Protein AF-A0A849QGR0-F1 (afdb_monomer_lite)

Structure (mmCIF, N/CA/C/O backbone):
data_AF-A0A849QGR0-F1
#
_entry.id   AF-A0A849QGR0-F1
#
loop_
_atom_site.group_PDB
_atom_site.id
_atom_site.type_symbol
_atom_site.label_atom_id
_atom_site.label_alt_id
_atom_site.label_comp_id
_atom_site.label_asym_id
_atom_site.label_entity_id
_atom_site.label_seq_id
_atom_site.pdbx_PDB_ins_code
_atom_site.Cartn_x
_atom_site.Cartn_y
_atom_site.Cartn_z
_atom_site.occupancy
_atom_site.B_iso_or_equiv
_atom_site.auth_seq_id
_atom_site.auth_comp_id
_atom_site.auth_asym_id
_atom_site.auth_atom_id
_atom_site.pdbx_PDB_model_num
ATOM 1 N N . MET A 1 1 ? -0.557 8.330 0.144 1.00 88.56 1 MET A N 1
ATOM 2 C CA . MET A 1 1 ? -1.181 7.237 -0.643 1.00 88.56 1 MET A CA 1
ATOM 3 C C . MET A 1 1 ? -1.331 7.584 -2.118 1.00 88.56 1 MET A C 1
ATOM 5 O O . MET A 1 1 ? -0.342 7.471 -2.817 1.00 88.56 1 MET A O 1
ATOM 9 N N . ILE A 1 2 ? -2.474 8.051 -2.643 1.00 94.00 2 ILE A N 1
ATOM 10 C CA . ILE A 1 2 ? -2.598 8.234 -4.113 1.00 94.00 2 ILE A CA 1
ATOM 11 C C . ILE A 1 2 ? -1.595 9.265 -4.663 1.00 94.00 2 ILE A C 1
ATOM 13 O O . ILE A 1 2 ? -0.843 8.964 -5.583 1.00 94.00 2 ILE A O 1
ATOM 17 N N . LYS A 1 3 ? -1.541 10.467 -4.081 1.00 94.31 3 LYS A N 1
ATOM 18 C CA . LYS A 1 3 ? -0.677 11.553 -4.572 1.00 94.31 3 LYS A CA 1
ATOM 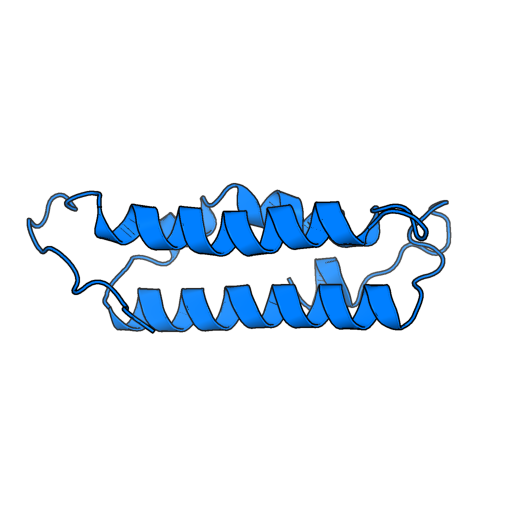19 C C . LYS A 1 3 ? 0.819 11.204 -4.527 1.00 94.31 3 LYS A C 1
ATOM 21 O O . LYS A 1 3 ? 1.522 11.368 -5.518 1.00 94.31 3 LYS A O 1
ATOM 26 N N . GLU A 1 4 ? 1.295 10.724 -3.386 1.00 92.44 4 GLU A N 1
ATOM 27 C CA . GLU A 1 4 ? 2.733 10.563 -3.108 1.00 92.44 4 GLU A CA 1
ATOM 28 C C . GLU A 1 4 ? 3.276 9.183 -3.508 1.00 92.44 4 GLU A C 1
ATOM 30 O O . GLU A 1 4 ? 4.398 9.072 -4.008 1.00 92.44 4 GLU A O 1
ATOM 35 N N . ASP A 1 5 ? 2.464 8.136 -3.343 1.00 93.31 5 ASP A N 1
ATOM 36 C CA . ASP A 1 5 ? 2.917 6.747 -3.477 1.00 93.31 5 ASP A CA 1
ATOM 37 C C . ASP A 1 5 ? 2.548 6.134 -4.833 1.00 93.31 5 ASP A C 1
ATOM 39 O O . ASP A 1 5 ? 3.142 5.136 -5.237 1.00 93.31 5 ASP A O 1
ATOM 43 N N . PHE A 1 6 ? 1.571 6.719 -5.537 1.00 93.88 6 PHE A N 1
ATOM 44 C CA . PHE A 1 6 ? 1.107 6.231 -6.837 1.00 93.88 6 PHE A CA 1
ATOM 45 C C . PHE A 1 6 ? 1.331 7.234 -7.977 1.00 93.88 6 PHE A C 1
ATOM 47 O O . PHE A 1 6 ? 1.898 6.863 -9.000 1.00 93.88 6 PHE A O 1
ATOM 54 N N . LEU A 1 7 ? 0.903 8.493 -7.820 1.00 94.19 7 LEU A N 1
ATOM 55 C CA . LEU A 1 7 ? 0.998 9.498 -8.890 1.00 94.19 7 LEU A CA 1
ATOM 56 C C . LEU A 1 7 ? 2.413 10.064 -9.058 1.00 94.19 7 LEU A C 1
ATOM 58 O O . LEU A 1 7 ? 2.810 10.401 -10.168 1.00 94.19 7 LEU A O 1
ATOM 62 N N . THR A 1 8 ? 3.171 10.186 -7.967 1.00 93.38 8 THR A N 1
ATOM 63 C CA . THR A 1 8 ? 4.540 10.713 -8.020 1.00 93.38 8 THR A CA 1
ATOM 64 C C . THR A 1 8 ? 5.538 9.618 -8.398 1.00 93.38 8 THR A C 1
ATOM 66 O O . THR A 1 8 ? 5.819 8.735 -7.582 1.00 93.38 8 THR A O 1
ATOM 69 N N . GLN A 1 9 ? 6.128 9.736 -9.589 1.00 91.88 9 GLN A N 1
ATOM 70 C CA . GLN A 1 9 ? 7.200 8.868 -10.090 1.00 91.88 9 GLN A CA 1
ATOM 71 C C . GLN A 1 9 ? 8.504 9.652 -10.248 1.00 91.88 9 GLN A C 1
ATOM 73 O O . GLN A 1 9 ? 8.500 10.794 -10.716 1.00 91.88 9 GLN A O 1
ATOM 78 N N . ASN A 1 10 ? 9.623 9.052 -9.847 1.00 94.44 10 ASN A N 1
ATOM 79 C CA . ASN A 1 10 ? 10.940 9.655 -10.015 1.00 94.44 10 ASN A CA 1
ATOM 80 C C . ASN A 1 10 ? 11.591 9.217 -11.337 1.00 94.44 10 ASN A C 1
ATOM 82 O O . ASN A 1 10 ? 12.090 8.099 -11.449 1.00 94.44 10 ASN A O 1
ATOM 86 N N . ALA A 1 11 ? 11.678 10.141 -12.299 1.00 93.94 11 ALA A N 1
ATOM 87 C CA . ALA A 1 11 ? 12.276 9.898 -13.614 1.00 93.94 11 ALA A CA 1
ATOM 88 C C . ALA A 1 11 ? 13.757 9.462 -13.572 1.00 93.94 11 ALA A C 1
ATOM 90 O O . ALA A 1 11 ? 14.222 8.815 -14.508 1.00 93.94 11 ALA A O 1
ATOM 91 N N . LEU A 1 12 ? 14.493 9.793 -12.504 1.00 94.75 12 LEU A N 1
ATOM 92 C CA . LEU A 1 12 ? 15.917 9.471 -12.343 1.00 94.75 12 LEU A CA 1
ATOM 93 C C . LEU A 1 12 ? 16.170 8.204 -11.512 1.00 94.75 12 LEU A C 1
ATOM 95 O O . LEU A 1 12 ? 17.319 7.812 -11.329 1.00 94.75 12 LEU A O 1
ATOM 99 N N . HIS A 1 13 ? 15.128 7.577 -10.965 1.00 94.56 13 HIS A N 1
ATOM 100 C CA . HIS A 1 13 ? 15.279 6.384 -10.139 1.00 94.56 13 HIS A CA 1
ATOM 101 C C . HIS A 1 13 ? 15.299 5.126 -11.011 1.00 94.56 13 HIS A C 1
ATOM 103 O O . HIS A 1 13 ? 14.376 4.906 -11.785 1.00 94.56 13 HIS A O 1
ATOM 109 N N . GLU A 1 14 ? 16.279 4.244 -10.806 1.00 92.62 14 GLU A N 1
ATOM 110 C CA . GLU A 1 14 ? 16.485 3.028 -11.611 1.00 92.62 14 GLU A CA 1
ATOM 111 C C . GLU A 1 14 ? 15.207 2.192 -11.792 1.00 92.62 14 GLU A C 1
ATOM 113 O O . GLU A 1 14 ? 14.853 1.815 -12.901 1.00 92.62 14 GLU A O 1
ATOM 118 N N . ILE A 1 15 ? 14.477 1.954 -10.698 1.00 92.56 15 ILE A N 1
ATOM 119 C CA . ILE A 1 15 ? 13.232 1.174 -10.718 1.00 92.56 15 ILE A CA 1
ATOM 120 C C . ILE A 1 15 ? 11.973 2.022 -10.988 1.00 92.56 15 ILE A C 1
ATOM 122 O O . ILE A 1 15 ? 11.133 1.599 -11.774 1.00 92.56 15 ILE A O 1
ATOM 126 N N . ASP A 1 16 ? 11.807 3.176 -10.330 1.00 93.50 16 ASP A N 1
ATOM 127 C CA . ASP A 1 16 ? 10.586 4.009 -10.365 1.00 93.50 16 ASP A CA 1
ATOM 128 C C . ASP A 1 16 ? 10.484 4.917 -11.612 1.00 93.50 16 ASP A C 1
ATOM 130 O O . ASP A 1 16 ? 9.491 5.615 -11.790 1.00 93.50 16 ASP A O 1
ATOM 134 N N . THR A 1 17 ? 11.483 4.894 -12.504 1.00 93.00 17 THR A N 1
ATOM 135 C CA . THR A 1 17 ? 11.442 5.608 -13.796 1.00 93.00 17 THR A CA 1
ATOM 136 C C . THR A 1 17 ? 10.409 5.019 -14.767 1.00 93.00 17 THR A C 1
ATOM 138 O O . THR A 1 17 ? 9.858 5.729 -15.608 1.00 93.00 17 THR A O 1
ATOM 141 N N . TYR A 1 18 ? 10.103 3.722 -14.641 1.00 90.69 18 TYR A N 1
ATOM 142 C CA . TYR A 1 18 ? 9.131 3.020 -15.475 1.00 90.69 18 TYR A CA 1
ATOM 143 C C . TYR A 1 18 ? 8.362 1.971 -14.666 1.00 90.69 18 TYR A C 1
ATOM 145 O O . TYR A 1 18 ? 8.938 1.199 -13.901 1.00 90.69 18 TYR A O 1
ATOM 153 N N . CYS A 1 19 ? 7.044 1.896 -14.870 1.00 91.88 19 CYS A N 1
ATOM 154 C CA . CYS A 1 19 ? 6.189 0.932 -14.183 1.00 91.88 19 CYS A CA 1
ATOM 155 C C . CYS A 1 19 ? 5.312 0.149 -15.180 1.00 91.88 19 CYS A C 1
ATOM 157 O O . CYS A 1 19 ? 4.440 0.745 -15.823 1.00 91.88 19 CYS A O 1
ATOM 159 N N . PRO A 1 20 ? 5.485 -1.183 -15.301 1.00 93.94 20 PRO A N 1
ATOM 160 C CA . PRO A 1 20 ? 4.631 -2.015 -16.145 1.00 93.94 20 PRO A CA 1
ATOM 161 C C . PRO A 1 20 ? 3.156 -1.946 -15.736 1.00 93.94 20 PRO A C 1
ATOM 163 O O . PRO A 1 20 ? 2.835 -1.862 -14.549 1.00 93.94 20 PRO A O 1
ATOM 166 N N . ILE A 1 21 ? 2.240 -2.090 -16.700 1.00 94.69 21 ILE A N 1
ATOM 167 C CA . ILE A 1 21 ? 0.790 -1.986 -16.454 1.00 94.69 21 ILE A CA 1
ATOM 168 C C . ILE A 1 21 ? 0.288 -2.945 -15.363 1.00 94.69 21 ILE A C 1
ATOM 170 O O . ILE A 1 21 ? -0.525 -2.551 -14.529 1.00 94.69 21 ILE A O 1
ATOM 174 N N . GLY A 1 22 ? 0.818 -4.173 -15.315 1.00 95.50 22 GLY A N 1
ATOM 175 C CA . GLY A 1 22 ? 0.474 -5.155 -14.284 1.00 95.50 22 GLY A CA 1
ATOM 176 C C . GLY A 1 22 ? 0.843 -4.677 -12.877 1.00 95.50 22 GLY A C 1
ATOM 177 O O . GLY A 1 22 ? 0.010 -4.723 -11.972 1.00 95.50 22 GLY A O 1
ATOM 178 N N . LYS A 1 23 ? 2.052 -4.127 -12.707 1.00 95.25 23 LYS A N 1
ATOM 179 C CA . LYS A 1 23 ? 2.513 -3.559 -11.433 1.00 95.25 23 LYS A CA 1
ATOM 180 C C . LYS A 1 23 ? 1.691 -2.325 -11.056 1.00 95.25 23 LYS A C 1
ATOM 182 O O . LYS A 1 23 ? 1.203 -2.253 -9.931 1.00 95.25 23 LYS A O 1
ATOM 187 N N . THR A 1 24 ? 1.456 -1.410 -11.998 1.00 95.38 24 THR A N 1
ATOM 188 C CA . THR A 1 24 ? 0.628 -0.209 -11.792 1.00 95.38 24 THR A CA 1
ATOM 189 C C . THR A 1 24 ? -0.783 -0.567 -11.321 1.00 95.38 24 THR A C 1
ATOM 191 O O . THR A 1 24 ? -1.265 -0.017 -10.331 1.00 95.38 24 THR A O 1
ATOM 194 N N . TYR A 1 25 ? -1.430 -1.539 -11.971 1.00 96.88 25 TYR A N 1
ATOM 195 C CA . TYR A 1 25 ? -2.747 -2.029 -11.564 1.00 96.88 25 TYR A CA 1
ATOM 196 C C . TYR A 1 25 ? -2.731 -2.574 -10.133 1.00 96.88 25 TYR A C 1
ATOM 198 O O . TYR A 1 25 ? -3.578 -2.201 -9.317 1.00 96.88 25 TYR A O 1
ATOM 206 N N . ARG A 1 26 ? -1.749 -3.423 -9.806 1.00 97.00 26 ARG A N 1
ATOM 207 C CA . ARG A 1 26 ? -1.626 -4.000 -8.464 1.00 97.00 26 ARG A CA 1
ATOM 208 C C . ARG A 1 26 ? -1.391 -2.933 -7.398 1.00 97.00 26 ARG A C 1
ATOM 210 O O . ARG A 1 26 ? -2.072 -2.957 -6.381 1.00 97.00 26 ARG A O 1
ATOM 217 N N . MET A 1 27 ? -0.507 -1.968 -7.646 1.00 96.62 27 MET A N 1
ATOM 218 C CA . MET A 1 27 ? -0.261 -0.855 -6.725 1.00 96.62 27 MET A CA 1
ATOM 219 C C . MET A 1 27 ? -1.546 -0.082 -6.415 1.00 96.62 27 MET A C 1
ATOM 221 O O . MET A 1 27 ? -1.873 0.133 -5.246 1.00 96.62 27 MET A O 1
ATOM 225 N N . LEU A 1 28 ? -2.302 0.296 -7.450 1.00 97.31 28 LEU A N 1
ATOM 226 C CA . LEU A 1 28 ? -3.558 1.022 -7.276 1.00 97.31 28 LEU A CA 1
ATOM 227 C C . LEU A 1 28 ? -4.597 0.183 -6.525 1.00 97.31 28 LEU A C 1
ATOM 229 O O . LEU A 1 28 ? -5.248 0.682 -5.605 1.00 97.31 28 LEU A O 1
ATOM 233 N N . ARG A 1 29 ? -4.729 -1.101 -6.877 1.00 97.69 29 ARG A N 1
ATOM 234 C CA . ARG A 1 29 ? -5.638 -2.034 -6.201 1.00 97.69 29 ARG A CA 1
ATOM 235 C C . ARG A 1 29 ? -5.325 -2.135 -4.709 1.00 97.69 29 ARG A C 1
ATOM 237 O O . ARG A 1 29 ? -6.246 -2.040 -3.900 1.00 97.69 29 ARG A O 1
ATOM 244 N N . THR A 1 30 ? -4.052 -2.255 -4.339 1.00 97.94 30 THR A N 1
ATOM 245 C CA . THR A 1 30 ? -3.612 -2.321 -2.938 1.00 97.94 30 THR A CA 1
ATOM 246 C C . THR A 1 30 ? -3.932 -1.032 -2.178 1.00 97.94 30 THR A C 1
ATOM 248 O O . THR A 1 30 ? -4.446 -1.090 -1.059 1.00 97.94 30 THR A O 1
ATOM 251 N N . VAL A 1 31 ? -3.714 0.140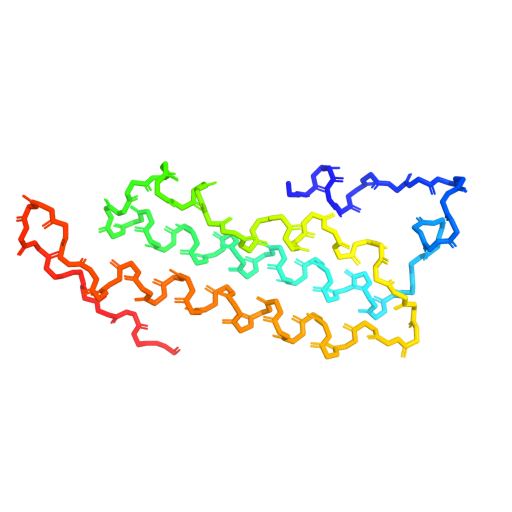 -2.789 1.00 97.75 31 VAL A N 1
ATOM 252 C CA . VAL A 1 31 ? -4.087 1.439 -2.192 1.00 97.75 31 VAL A CA 1
ATOM 253 C C . VAL A 1 31 ? -5.599 1.522 -1.944 1.00 97.75 31 VAL A C 1
ATOM 255 O O . VAL A 1 31 ? -6.030 1.931 -0.864 1.00 97.75 31 VAL A O 1
ATOM 258 N N . ILE A 1 32 ? -6.415 1.089 -2.910 1.00 97.50 32 ILE A N 1
ATOM 259 C CA . ILE A 1 32 ? -7.878 1.063 -2.774 1.00 97.50 32 ILE A CA 1
ATOM 260 C C . ILE A 1 32 ? -8.313 0.063 -1.693 1.00 97.50 32 ILE A C 1
ATOM 262 O O . ILE A 1 32 ? -9.186 0.390 -0.888 1.00 97.50 32 ILE A O 1
ATOM 266 N N . LYS A 1 33 ? -7.700 -1.129 -1.632 1.00 97.19 33 LYS A N 1
ATOM 267 C CA . LYS A 1 33 ? -7.962 -2.140 -0.593 1.00 97.19 33 LYS A CA 1
ATOM 268 C C . LYS A 1 33 ? -7.757 -1.552 0.803 1.00 97.19 33 LYS A C 1
ATOM 270 O O . LYS A 1 33 ? -8.664 -1.631 1.631 1.00 97.19 33 LYS A O 1
ATOM 275 N N . PHE A 1 34 ? -6.609 -0.914 1.040 1.00 97.75 34 PHE A N 1
ATOM 276 C CA . PHE A 1 34 ? -6.316 -0.255 2.314 1.00 97.75 34 PHE A CA 1
ATOM 277 C C . PHE A 1 34 ? -7.360 0.817 2.648 1.00 97.75 34 PHE A C 1
ATOM 279 O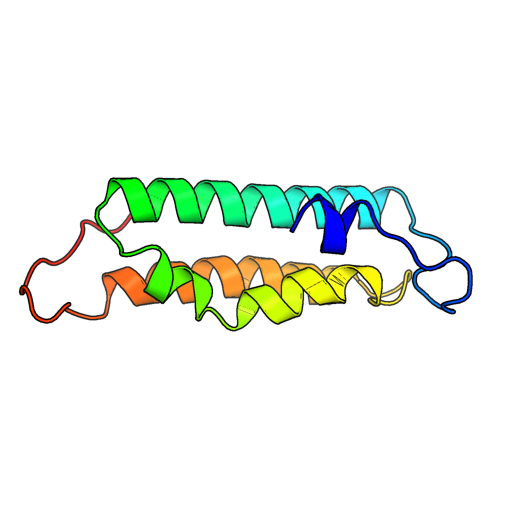 O . PHE A 1 34 ? -7.916 0.821 3.743 1.00 97.75 34 PHE A O 1
ATOM 286 N N . SER A 1 35 ? -7.683 1.691 1.688 1.00 96.56 35 SER A N 1
ATOM 287 C CA . SER A 1 35 ? -8.668 2.761 1.887 1.00 96.56 35 SER A CA 1
ATOM 288 C C . SER A 1 35 ? -10.056 2.223 2.259 1.00 96.56 35 SER A C 1
ATOM 290 O O . SER A 1 35 ? -10.701 2.764 3.158 1.00 96.56 35 SER A O 1
ATOM 292 N N . ARG A 1 36 ? -10.502 1.125 1.632 1.00 96.69 36 ARG A N 1
ATOM 293 C CA . ARG A 1 36 ? -11.780 0.469 1.959 1.00 96.69 36 ARG A CA 1
ATOM 294 C C . ARG A 1 36 ? -11.785 -0.114 3.372 1.00 96.69 36 ARG A C 1
ATOM 296 O O . ARG A 1 36 ? -12.735 0.128 4.114 1.00 96.69 36 ARG A O 1
ATOM 303 N N . ARG A 1 37 ? -10.725 -0.834 3.757 1.00 95.62 37 ARG A N 1
ATOM 304 C CA . ARG A 1 37 ? -10.569 -1.396 5.112 1.00 95.62 37 ARG A CA 1
ATOM 305 C C . ARG A 1 37 ? -10.534 -0.296 6.174 1.00 95.62 37 ARG A C 1
ATOM 307 O O . ARG A 1 37 ? -11.250 -0.385 7.165 1.00 95.62 37 ARG A O 1
ATOM 314 N N . MET A 1 38 ? -9.789 0.780 5.921 1.00 95.56 38 MET A N 1
ATOM 315 C CA . MET A 1 38 ? -9.741 1.955 6.792 1.00 95.56 38 MET A CA 1
ATOM 316 C C . MET A 1 38 ? -11.128 2.576 6.974 1.00 95.56 38 MET A C 1
ATOM 318 O O . MET A 1 38 ? -11.547 2.814 8.102 1.00 95.56 38 MET A O 1
ATOM 322 N N . ALA A 1 39 ? -11.866 2.802 5.883 1.00 95.31 39 ALA A N 1
ATOM 323 C CA . ALA A 1 39 ? -13.213 3.362 5.954 1.00 95.31 39 ALA A CA 1
ATOM 324 C C . ALA A 1 39 ? -14.179 2.460 6.741 1.00 95.31 39 ALA A C 1
ATOM 326 O O . ALA A 1 39 ? -15.005 2.967 7.497 1.00 95.31 39 ALA A O 1
ATOM 327 N N . ALA A 1 40 ? -14.073 1.136 6.591 1.00 94.31 40 ALA A N 1
ATOM 328 C CA . ALA A 1 40 ? -14.861 0.181 7.367 1.00 94.31 40 ALA A CA 1
ATOM 329 C C . ALA A 1 40 ? -14.507 0.222 8.864 1.00 94.31 40 ALA A C 1
ATOM 331 O O . ALA A 1 40 ? -15.404 0.335 9.694 1.00 94.31 40 ALA A O 1
ATOM 332 N N . ALA A 1 41 ? -13.219 0.219 9.215 1.00 92.88 41 ALA A N 1
ATOM 333 C CA . ALA A 1 41 ? -12.765 0.292 10.604 1.00 92.88 41 ALA A CA 1
ATOM 334 C C . ALA A 1 41 ? -13.203 1.597 11.294 1.00 92.88 41 ALA A C 1
ATOM 336 O O . ALA A 1 41 ? -13.688 1.574 12.422 1.00 92.88 41 ALA A O 1
ATOM 337 N N . VAL A 1 42 ? -13.110 2.734 10.597 1.00 93.00 42 VAL A N 1
ATOM 338 C CA . VAL A 1 42 ? -13.569 4.031 11.124 1.00 93.00 42 VAL A CA 1
ATOM 339 C C . VAL A 1 42 ? -15.082 4.042 11.353 1.00 93.00 42 VAL A C 1
ATOM 341 O O . VAL A 1 42 ? -15.538 4.576 12.361 1.00 93.00 42 VAL A O 1
ATOM 344 N N . LYS A 1 43 ? -15.876 3.413 10.472 1.00 92.06 43 LYS A N 1
ATOM 345 C CA . LYS A 1 43 ? -17.329 3.253 10.684 1.00 92.06 43 LYS A CA 1
ATOM 346 C C . LYS A 1 43 ? -17.659 2.423 11.928 1.00 92.06 43 LYS A C 1
ATOM 348 O O . LYS A 1 43 ? -18.703 2.646 12.527 1.00 92.06 43 LYS A O 1
ATOM 353 N N . LEU A 1 44 ? -16.774 1.505 12.316 1.00 90.19 44 LEU A N 1
ATOM 354 C CA . LEU A 1 44 ? -16.872 0.719 13.549 1.00 90.19 44 LEU A CA 1
ATOM 355 C C . LEU A 1 44 ? -16.307 1.459 14.776 1.00 90.19 44 LEU A C 1
ATOM 357 O O . LEU A 1 44 ? -16.202 0.878 15.844 1.00 90.19 44 LEU A O 1
ATOM 361 N N . GLY A 1 45 ? -15.938 2.737 14.654 1.00 88.94 45 GLY A N 1
ATOM 362 C CA . GLY A 1 45 ? -15.466 3.547 15.780 1.00 88.94 45 GLY A CA 1
ATOM 363 C C . GLY A 1 45 ? -13.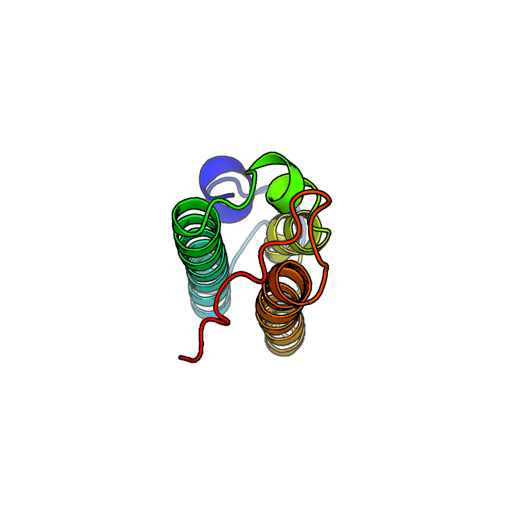966 3.448 16.063 1.00 88.94 45 GLY A C 1
ATOM 364 O O . GLY A 1 45 ? -13.489 4.055 17.022 1.00 88.94 45 GLY A O 1
ATOM 365 N N . VAL A 1 46 ? -13.188 2.750 15.227 1.00 92.00 46 VAL A N 1
ATOM 366 C CA . VAL A 1 46 ? -11.726 2.732 15.371 1.00 92.00 46 VAL A CA 1
ATOM 367 C C . VAL A 1 46 ? -11.162 4.130 15.111 1.00 92.00 46 VAL A C 1
ATOM 369 O O . VAL A 1 46 ? -11.410 4.745 14.071 1.00 92.00 46 VAL A O 1
ATOM 372 N N . SER A 1 47 ? -10.343 4.620 16.043 1.00 92.81 47 SER A N 1
ATOM 373 C CA . SER A 1 47 ? -9.634 5.889 15.878 1.00 92.81 47 SER A CA 1
ATOM 374 C C . SER A 1 47 ? -8.692 5.848 14.675 1.00 92.81 47 SER A C 1
ATOM 376 O O . SER A 1 47 ? -7.808 4.994 14.586 1.00 92.81 47 SER A O 1
ATOM 378 N N . VAL A 1 48 ? -8.817 6.846 13.798 1.00 92.31 48 VAL A N 1
ATOM 379 C CA . VAL A 1 48 ? -7.933 7.047 12.639 1.00 92.31 48 VAL A CA 1
ATOM 380 C C . VAL A 1 48 ? -6.460 7.055 13.050 1.00 92.31 48 VAL A C 1
ATOM 382 O O . VAL A 1 48 ? -5.628 6.516 12.328 1.00 92.31 48 VAL A O 1
ATOM 385 N N . ARG A 1 49 ? -6.130 7.608 14.225 1.00 93.25 49 ARG A N 1
ATOM 386 C CA . ARG A 1 49 ? -4.746 7.681 14.712 1.00 93.25 49 ARG A CA 1
ATOM 387 C C . ARG A 1 49 ? -4.106 6.297 14.854 1.00 93.25 49 ARG A C 1
ATOM 389 O O . ARG A 1 49 ? -2.979 6.133 14.409 1.00 93.25 49 ARG A O 1
ATOM 396 N N . LYS A 1 50 ? -4.843 5.308 15.374 1.00 92.62 50 LYS A N 1
ATOM 397 C CA . LYS A 1 50 ? -4.357 3.921 15.488 1.00 92.62 50 LYS A CA 1
ATOM 398 C C . LYS A 1 50 ? -4.045 3.320 14.114 1.00 92.62 50 LYS A C 1
ATOM 400 O O . LYS A 1 50 ? -3.043 2.642 13.945 1.00 92.62 50 LYS A O 1
ATOM 405 N N . ILE A 1 51 ? -4.882 3.606 13.115 1.00 94.69 51 ILE A N 1
ATOM 406 C CA . ILE A 1 51 ? -4.686 3.114 11.742 1.00 94.69 51 ILE A CA 1
ATOM 407 C C . ILE A 1 51 ? -3.479 3.797 11.082 1.00 94.69 51 ILE A C 1
ATOM 409 O O . ILE A 1 51 ? -2.779 3.182 10.289 1.00 94.69 51 ILE A O 1
ATOM 413 N N . LEU A 1 52 ? -3.203 5.064 11.399 1.00 94.06 52 LEU A N 1
ATOM 414 C CA . LEU A 1 52 ? -2.037 5.780 10.866 1.00 94.06 52 LEU A CA 1
ATOM 415 C C . LEU A 1 52 ? -0.697 5.299 11.454 1.00 94.06 52 LEU A C 1
ATOM 417 O O . LEU A 1 52 ? 0.350 5.601 10.889 1.00 94.06 52 LEU A O 1
ATOM 421 N N . GLU A 1 53 ? -0.721 4.536 12.547 1.00 95.50 53 GLU A N 1
ATOM 422 C CA . GLU A 1 53 ? 0.462 3.912 13.161 1.00 95.50 53 GLU A CA 1
ATOM 423 C C . GLU A 1 53 ? 0.822 2.563 12.507 1.00 95.50 53 GLU A C 1
ATOM 425 O O . GLU A 1 53 ? 1.850 1.962 12.819 1.00 95.50 53 GLU A O 1
ATOM 430 N N . PHE A 1 54 ? 0.006 2.098 11.558 1.00 97.25 54 PHE A N 1
ATOM 431 C CA . PHE A 1 54 ? 0.203 0.845 10.839 1.00 97.25 54 PHE A CA 1
ATOM 432 C C . PHE A 1 54 ? 1.511 0.813 10.060 1.00 97.25 54 PHE A C 1
ATOM 434 O O . PHE A 1 54 ? 1.791 1.654 9.199 1.00 97.25 54 PHE A O 1
ATOM 441 N N . SER A 1 55 ? 2.298 -0.234 10.294 1.00 97.25 55 SER A N 1
ATOM 442 C CA . SER A 1 55 ? 3.591 -0.385 9.638 1.00 97.25 55 SER A CA 1
ATOM 443 C C . SER A 1 55 ? 3.447 -0.714 8.146 1.00 97.25 55 SER A C 1
ATOM 445 O O . SER A 1 55 ? 4.378 -0.474 7.371 1.00 97.25 55 SER A O 1
ATOM 447 N N . VAL A 1 56 ? 2.280 -1.213 7.707 1.00 97.69 56 VAL A N 1
ATOM 448 C CA . VAL A 1 56 ? 1.999 -1.471 6.287 1.00 97.69 56 VAL A CA 1
ATOM 449 C C . VAL A 1 56 ? 1.964 -0.201 5.435 1.00 97.69 56 VAL A C 1
ATOM 451 O O . VAL A 1 56 ? 2.254 -0.273 4.242 1.00 97.69 56 VAL A O 1
ATOM 454 N N . LEU A 1 57 ? 1.703 0.975 6.019 1.00 96.88 57 LEU A N 1
ATOM 455 C CA . LEU A 1 57 ? 1.715 2.252 5.292 1.00 96.88 57 LEU A CA 1
ATOM 456 C C . LEU A 1 57 ? 3.075 2.516 4.635 1.00 96.88 57 LEU A C 1
ATOM 458 O O . LEU A 1 57 ? 3.144 2.858 3.454 1.00 96.88 57 LEU A O 1
ATOM 462 N N . GLY A 1 58 ? 4.166 2.253 5.360 1.00 96.88 58 GLY A N 1
ATOM 463 C CA . GLY A 1 58 ? 5.522 2.361 4.820 1.00 96.88 58 GLY A CA 1
ATOM 464 C C . GLY A 1 58 ? 5.837 1.305 3.755 1.00 96.88 58 GLY A C 1
ATOM 465 O O . GLY A 1 58 ? 6.684 1.526 2.889 1.00 96.88 58 GLY A O 1
ATOM 466 N N . ASN A 1 59 ? 5.168 0.149 3.780 1.00 97.25 59 ASN A N 1
ATOM 467 C CA . ASN A 1 59 ? 5.284 -0.838 2.707 1.00 97.25 59 ASN A CA 1
ATOM 468 C C . ASN A 1 59 ? 4.548 -0.381 1.440 1.00 97.25 59 ASN A C 1
ATOM 470 O O . ASN A 1 59 ? 5.110 -0.482 0.352 1.00 97.25 59 ASN A O 1
ATOM 474 N N . ILE A 1 60 ? 3.339 0.169 1.586 1.00 96.94 60 ILE A N 1
ATOM 475 C CA . ILE A 1 60 ? 2.548 0.713 0.475 1.00 96.94 60 ILE A CA 1
ATOM 476 C C . ILE A 1 60 ? 3.307 1.857 -0.211 1.00 96.94 60 ILE A C 1
ATOM 478 O O . ILE A 1 60 ? 3.444 1.843 -1.434 1.00 96.94 60 ILE A O 1
ATOM 482 N N . ALA A 1 61 ? 3.896 2.774 0.562 1.00 95.44 61 ALA A N 1
ATOM 483 C CA . ALA A 1 61 ? 4.702 3.878 0.033 1.00 95.44 61 ALA A CA 1
ATOM 484 C C . ALA A 1 61 ? 5.901 3.420 -0.818 1.00 95.44 61 ALA A C 1
ATOM 486 O O . ALA A 1 61 ? 6.298 4.080 -1.780 1.00 95.44 61 ALA A O 1
ATOM 487 N N . ARG A 1 62 ? 6.471 2.253 -0.495 1.00 94.94 62 ARG A N 1
ATOM 488 C CA . ARG A 1 62 ? 7.651 1.694 -1.171 1.00 94.94 62 ARG A CA 1
ATOM 489 C C . ARG A 1 62 ? 7.328 0.741 -2.321 1.00 94.94 62 ARG A C 1
ATOM 491 O O . ARG A 1 62 ? 8.259 0.284 -2.978 1.00 94.94 62 ARG A O 1
ATOM 498 N N . MET A 1 63 ? 6.054 0.475 -2.630 1.00 95.62 63 MET A N 1
ATOM 499 C CA . MET A 1 63 ? 5.691 -0.431 -3.735 1.00 95.62 63 MET A CA 1
ATOM 500 C C . MET A 1 63 ? 6.270 0.009 -5.085 1.00 95.62 63 MET A C 1
ATOM 502 O O . MET A 1 63 ? 6.616 -0.825 -5.923 1.00 95.62 63 MET A O 1
ATOM 506 N N . LYS A 1 64 ? 6.416 1.320 -5.291 1.00 92.94 64 LYS A N 1
ATOM 507 C CA . LYS A 1 64 ? 6.962 1.878 -6.528 1.00 92.94 64 LYS A CA 1
ATOM 508 C C . LYS A 1 64 ? 8.427 1.496 -6.773 1.00 92.94 64 LYS A C 1
ATOM 510 O O . LYS A 1 64 ? 8.808 1.252 -7.914 1.00 92.94 64 LYS A O 1
ATOM 515 N N . ALA A 1 65 ? 9.192 1.265 -5.705 1.00 94.06 65 ALA A N 1
ATOM 516 C CA . ALA A 1 65 ? 10.58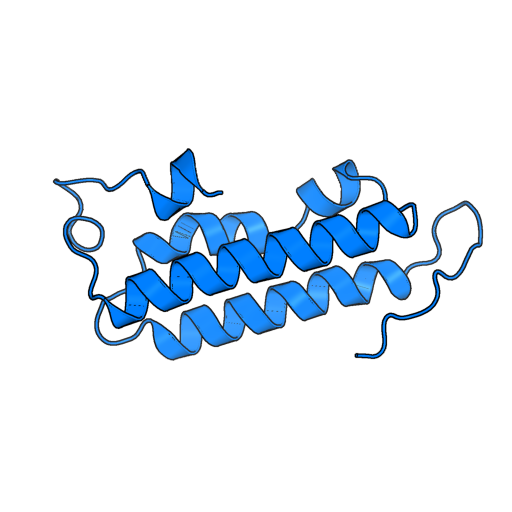1 0.809 -5.755 1.00 94.06 65 ALA A CA 1
ATOM 517 C C . ALA A 1 65 ? 10.741 -0.724 -5.859 1.00 94.06 65 ALA A C 1
ATOM 519 O O . ALA A 1 65 ? 11.865 -1.216 -5.842 1.00 94.06 65 ALA A O 1
ATOM 520 N N . LEU A 1 66 ? 9.653 -1.501 -5.969 1.00 95.00 66 LEU A N 1
ATOM 521 C CA . LEU A 1 66 ? 9.750 -2.952 -6.180 1.00 95.00 66 LEU A CA 1
ATOM 522 C C . LEU A 1 66 ? 10.256 -3.277 -7.598 1.00 95.00 66 LEU A C 1
ATOM 524 O O . LEU A 1 66 ? 9.755 -2.671 -8.553 1.00 95.00 66 LEU A O 1
ATOM 528 N N . PRO A 1 67 ? 11.176 -4.241 -7.776 1.00 94.31 67 PRO A N 1
ATOM 529 C CA . PRO A 1 67 ? 11.657 -4.623 -9.101 1.00 94.31 67 PRO A CA 1
ATOM 530 C C . PRO A 1 67 ? 10.530 -5.109 -10.023 1.00 94.31 67 PRO A C 1
ATOM 532 O O . PRO A 1 67 ? 9.508 -5.642 -9.582 1.00 94.31 67 PRO A O 1
ATOM 535 N N . TRP A 1 68 ? 10.695 -4.892 -11.326 1.00 87.69 68 TRP A N 1
ATOM 536 C CA . TRP A 1 68 ? 9.626 -5.076 -12.316 1.00 87.69 68 TRP A CA 1
ATOM 537 C C . TRP A 1 68 ? 9.325 -6.547 -12.613 1.00 87.69 68 TRP A C 1
ATOM 539 O O . TRP A 1 68 ? 8.234 -6.871 -13.075 1.00 87.69 68 TRP A O 1
ATOM 549 N N . ASP A 1 69 ? 10.290 -7.421 -12.352 1.00 87.31 69 ASP A N 1
ATOM 550 C CA . ASP A 1 69 ? 10.263 -8.860 -12.612 1.00 87.31 69 ASP A CA 1
ATOM 551 C C . ASP A 1 69 ? 9.789 -9.686 -11.404 1.00 87.31 69 ASP A C 1
ATOM 553 O O . ASP A 1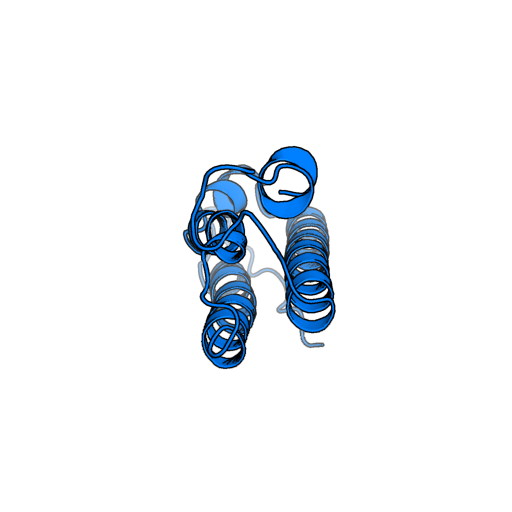 69 ? 9.375 -10.833 -11.558 1.00 87.31 69 ASP A O 1
ATOM 557 N N . SER A 1 70 ? 9.802 -9.101 -10.203 1.00 92.19 70 SER A N 1
ATOM 558 C CA . SER A 1 70 ? 9.638 -9.830 -8.938 1.00 92.19 70 SER A CA 1
ATOM 559 C C . SER A 1 70 ? 8.699 -9.145 -7.933 1.00 92.19 70 SER A C 1
ATOM 561 O O . SER A 1 70 ? 8.707 -9.448 -6.742 1.00 92.19 70 SER A O 1
ATOM 563 N N . TYR A 1 71 ? 7.807 -8.262 -8.396 1.00 94.69 71 TYR A N 1
ATOM 564 C CA . TYR A 1 71 ? 6.883 -7.534 -7.514 1.00 94.69 71 TYR A CA 1
ATOM 565 C C . TYR A 1 71 ? 5.727 -8.375 -6.953 1.00 94.69 71 TYR A C 1
ATOM 567 O O . TYR A 1 71 ? 5.151 -7.988 -5.940 1.00 94.69 71 TYR A O 1
ATOM 575 N N . ASN A 1 72 ? 5.342 -9.485 -7.597 1.00 94.75 72 ASN A N 1
ATOM 576 C CA . ASN A 1 72 ? 4.087 -10.173 -7.267 1.00 94.75 72 ASN A CA 1
ATOM 577 C C . ASN A 1 72 ? 4.034 -10.646 -5.811 1.00 94.75 72 ASN A C 1
ATOM 579 O O . ASN A 1 72 ? 3.170 -10.181 -5.072 1.00 94.75 72 ASN A O 1
ATOM 583 N N . GLY A 1 73 ? 5.004 -11.460 -5.384 1.00 96.69 73 GLY A N 1
ATOM 584 C CA . GLY A 1 73 ? 5.044 -11.975 -4.013 1.00 96.69 73 GLY A CA 1
ATOM 585 C C . GLY A 1 73 ? 5.210 -10.874 -2.962 1.00 96.69 73 GLY A C 1
ATOM 586 O O . GLY A 1 73 ? 4.643 -10.957 -1.876 1.00 96.69 73 GLY A O 1
ATOM 587 N N . ALA A 1 74 ? 5.928 -9.795 -3.292 1.00 96.25 74 ALA A N 1
ATOM 588 C CA . ALA A 1 74 ? 6.058 -8.647 -2.400 1.00 96.25 74 ALA A CA 1
ATOM 589 C C . ALA A 1 74 ? 4.719 -7.915 -2.217 1.00 96.25 74 ALA A C 1
ATOM 591 O O . ALA A 1 74 ? 4.369 -7.560 -1.094 1.00 96.25 74 ALA A O 1
ATOM 592 N N . ILE A 1 75 ? 3.950 -7.711 -3.293 1.00 97.12 75 ILE A N 1
ATOM 593 C CA . ILE A 1 75 ? 2.618 -7.103 -3.190 1.00 97.12 75 ILE A CA 1
ATOM 594 C C . ILE A 1 75 ? 1.638 -8.048 -2.485 1.00 97.12 75 ILE A C 1
ATOM 596 O O . ILE A 1 75 ? 0.859 -7.560 -1.670 1.00 97.12 75 ILE A O 1
ATOM 600 N N . ASP A 1 76 ? 1.702 -9.362 -2.722 1.00 97.81 76 ASP A N 1
ATOM 601 C CA . ASP A 1 76 ? 0.889 -10.353 -1.996 1.00 97.81 76 ASP A CA 1
ATOM 602 C C . ASP A 1 76 ? 1.131 -10.244 -0.481 1.00 97.81 76 ASP A C 1
ATOM 604 O O . ASP A 1 76 ? 0.194 -10.067 0.297 1.00 97.81 76 ASP A O 1
ATOM 608 N N . ALA A 1 77 ? 2.400 -10.211 -0.061 1.00 98.00 77 ALA A N 1
ATOM 609 C CA . ALA A 1 77 ? 2.769 -10.056 1.344 1.00 98.00 77 ALA A CA 1
ATOM 610 C C . ALA A 1 77 ? 2.280 -8.727 1.951 1.00 98.00 77 ALA A C 1
ATOM 612 O O . ALA A 1 77 ? 1.913 -8.677 3.129 1.00 98.00 77 ALA A O 1
ATOM 613 N N . ILE A 1 78 ? 2.255 -7.644 1.164 1.00 98.06 78 ILE A N 1
ATOM 614 C CA . ILE A 1 78 ? 1.683 -6.356 1.582 1.00 98.06 78 ILE A CA 1
ATOM 615 C C . ILE A 1 78 ? 0.167 -6.473 1.729 1.00 98.06 78 ILE A C 1
ATOM 617 O O . ILE A 1 78 ? -0.374 -6.038 2.742 1.00 98.06 78 ILE A O 1
ATOM 621 N N . GLU A 1 79 ? -0.522 -7.068 0.755 1.00 97.88 79 GLU A N 1
ATOM 622 C CA . GLU A 1 79 ? -1.971 -7.261 0.789 1.00 97.88 79 GLU A CA 1
ATOM 623 C C . GLU A 1 79 ? -2.404 -8.117 1.988 1.00 97.88 79 GLU A C 1
ATOM 625 O O . GLU A 1 79 ? -3.401 -7.775 2.624 1.00 97.88 79 GLU A O 1
ATOM 630 N N . GLU A 1 80 ? -1.651 -9.161 2.338 1.00 97.94 80 GLU A N 1
ATOM 631 C CA . GLU A 1 80 ? -1.866 -9.946 3.560 1.00 97.94 80 GLU A CA 1
ATOM 632 C C . GLU A 1 80 ? -1.574 -9.146 4.829 1.00 97.94 80 GLU A C 1
ATOM 634 O O . GLU A 1 80 ? -2.294 -9.247 5.820 1.00 97.94 80 GLU A O 1
ATOM 639 N N . LYS A 1 81 ? -0.497 -8.351 4.829 1.00 98.00 81 LYS A N 1
ATOM 640 C CA . LYS A 1 81 ? -0.140 -7.519 5.979 1.00 98.00 81 LYS A CA 1
ATOM 641 C C . LYS A 1 81 ? -1.221 -6.481 6.274 1.00 98.00 81 LYS A C 1
ATOM 643 O O . LYS A 1 81 ? -1.502 -6.255 7.445 1.00 98.00 81 LYS A O 1
ATOM 648 N N . ILE A 1 82 ? -1.855 -5.915 5.241 1.00 97.69 82 ILE A N 1
ATOM 649 C CA . ILE A 1 82 ? -3.040 -5.058 5.399 1.00 97.69 82 ILE A CA 1
ATOM 650 C C . ILE A 1 82 ? -4.108 -5.819 6.187 1.00 97.69 82 ILE A C 1
ATOM 652 O O . ILE A 1 82 ? -4.563 -5.331 7.215 1.00 97.69 82 ILE A O 1
ATOM 656 N N . ASP A 1 83 ? -4.489 -7.016 5.736 1.00 96.50 83 ASP A N 1
ATOM 657 C CA . ASP A 1 83 ? -5.551 -7.777 6.399 1.00 96.50 83 ASP A CA 1
ATOM 658 C C . ASP A 1 83 ? -5.172 -8.145 7.842 1.00 96.50 83 ASP A C 1
ATOM 660 O O . ASP A 1 83 ? -6.001 -8.006 8.736 1.00 96.50 83 ASP A O 1
ATOM 664 N N . ARG A 1 84 ? -3.911 -8.521 8.098 1.00 96.50 84 ARG A N 1
ATOM 665 C CA . ARG A 1 84 ? -3.411 -8.827 9.450 1.00 96.50 84 ARG A CA 1
ATOM 666 C C . ARG A 1 84 ? -3.466 -7.626 10.398 1.00 96.50 84 ARG A C 1
ATOM 668 O O . ARG A 1 84 ? -3.953 -7.781 11.514 1.00 96.50 84 ARG A O 1
ATOM 675 N N . GLU A 1 85 ? -2.993 -6.451 9.977 1.00 95.94 85 GLU A N 1
ATOM 676 C CA . GLU A 1 85 ? -3.009 -5.245 10.824 1.00 95.94 85 GLU A CA 1
ATOM 677 C C . GLU A 1 85 ? -4.442 -4.754 11.085 1.00 95.94 85 GLU A C 1
ATOM 679 O O . GLU A 1 85 ? -4.765 -4.326 12.192 1.00 95.94 85 GLU A O 1
ATOM 684 N N . PHE A 1 86 ? -5.350 -4.877 10.111 1.00 95.00 86 PHE A N 1
ATOM 685 C CA . PHE A 1 86 ? -6.764 -4.588 10.365 1.00 95.00 86 PHE A CA 1
ATOM 686 C C . PHE A 1 86 ? -7.415 -5.628 11.279 1.00 95.00 86 PHE A C 1
ATOM 688 O O . PHE A 1 86 ? -8.207 -5.249 12.136 1.00 95.00 86 PHE A O 1
ATOM 695 N N . GLN A 1 87 ? -7.066 -6.910 11.152 1.00 92.19 87 GLN A N 1
ATOM 696 C CA . GLN A 1 87 ? -7.584 -7.960 12.026 1.00 92.19 87 GLN A CA 1
ATOM 697 C C . GLN A 1 87 ? -7.153 -7.755 13.485 1.00 92.19 87 GLN A C 1
ATOM 699 O O . GLN A 1 87 ? -7.958 -7.970 14.390 1.00 92.19 87 GLN A O 1
ATOM 704 N N . SER A 1 88 ? -5.917 -7.304 13.734 1.00 90.94 88 SER A N 1
ATOM 705 C CA . SER A 1 88 ? -5.426 -7.083 15.101 1.00 90.94 88 SER A CA 1
ATOM 706 C C . SER A 1 88 ? -6.192 -5.992 15.852 1.00 90.94 88 SER A C 1
ATOM 708 O O . SER A 1 88 ? -6.299 -6.074 17.072 1.00 90.94 88 SER A O 1
ATOM 710 N N . LEU A 1 89 ? -6.804 -5.031 15.148 1.00 86.62 89 LEU A N 1
ATOM 711 C CA . LEU A 1 89 ? -7.659 -4.009 15.769 1.00 86.62 89 LEU A CA 1
ATOM 712 C C . LEU A 1 89 ? -8.903 -4.585 16.454 1.00 86.62 89 LEU A C 1
ATOM 714 O O . LEU A 1 89 ? -9.451 -3.937 17.339 1.00 86.62 89 LEU A O 1
ATOM 718 N N . PHE A 1 90 ? -9.363 -5.762 16.027 1.00 75.88 90 PHE A N 1
ATOM 719 C CA . PHE A 1 90 ? -10.547 -6.426 16.580 1.00 75.88 90 PHE A CA 1
ATOM 720 C C . PHE A 1 90 ? -10.200 -7.424 17.692 1.00 75.88 90 PHE A C 1
ATOM 722 O O . PHE A 1 90 ? -11.085 -7.858 18.426 1.00 75.88 90 PHE A O 1
ATOM 729 N N . THR A 1 91 ? -8.923 -7.794 17.818 1.00 69.94 91 THR A N 1
ATOM 730 C CA . THR A 1 91 ? -8.439 -8.738 18.837 1.00 69.94 91 THR A CA 1
ATOM 731 C C . THR A 1 91 ? -7.971 -8.019 20.102 1.00 69.94 91 THR A C 1
ATOM 733 O O . THR A 1 91 ? -8.030 -8.590 21.189 1.00 69.94 91 THR A O 1
ATOM 736 N N . GLU A 1 92 ? -7.519 -6.769 19.990 1.00 56.78 92 GLU A N 1
ATOM 737 C CA . GLU A 1 92 ? -7.153 -5.962 21.152 1.00 56.78 92 GLU A CA 1
ATOM 738 C C . GLU A 1 92 ? -8.401 -5.316 21.775 1.00 56.78 92 GLU A C 1
ATOM 740 O O . GLU A 1 92 ? -9.077 -4.531 21.103 1.00 56.78 92 GLU A O 1
ATOM 745 N N . PRO A 1 93 ? -8.718 -5.590 23.056 1.00 51.50 93 PRO A N 1
ATOM 746 C CA . PRO A 1 93 ? -9.741 -4.833 23.752 1.00 51.50 93 PRO A CA 1
ATOM 747 C C . PRO A 1 93 ? -9.221 -3.405 23.891 1.00 51.50 93 PRO A C 1
ATOM 749 O O . PRO A 1 93 ? -8.164 -3.160 24.479 1.00 51.50 93 PRO A O 1
ATOM 752 N N . ASP A 1 94 ? -9.943 -2.438 23.332 1.00 45.72 94 ASP A N 1
ATOM 753 C CA . ASP A 1 94 ? -9.673 -1.064 23.704 1.00 45.72 94 ASP A CA 1
ATOM 754 C C . ASP A 1 94 ? -9.961 -0.887 25.206 1.00 45.72 94 ASP A C 1
ATOM 756 O O . ASP A 1 94 ? -10.721 -1.639 25.822 1.00 45.72 94 ASP A O 1
ATOM 760 N N . GLY A 1 95 ? -9.355 0.123 25.827 1.00 47.47 95 GLY A N 1
ATOM 761 C CA . GLY A 1 95 ? -9.637 0.475 27.222 1.00 47.47 95 GLY A CA 1
ATOM 762 C C . GLY A 1 95 ? -11.093 0.898 27.493 1.00 47.47 95 GLY A C 1
ATOM 763 O O . GLY A 1 95 ? -11.358 1.411 28.575 1.00 47.47 95 GLY A O 1
ATOM 764 N N . SER A 1 96 ? -12.018 0.722 26.538 1.00 47.34 96 SER A N 1
ATOM 765 C CA . SER A 1 96 ? -13.464 0.904 26.688 1.00 47.34 96 SER A CA 1
ATOM 766 C C . SER A 1 96 ? -14.247 -0.421 26.742 1.00 47.34 96 SER A C 1
ATOM 768 O O . SER A 1 96 ? -15.443 -0.407 27.020 1.00 47.34 96 SER A O 1
ATOM 770 N N . GLY A 1 97 ? -13.582 -1.573 26.568 1.00 40.78 97 GLY A N 1
ATOM 771 C CA . GLY A 1 97 ? -14.170 -2.898 26.785 1.00 40.78 97 GLY A CA 1
ATOM 772 C C . GLY A 1 97 ? -15.151 -3.356 25.702 1.00 40.78 97 GLY A C 1
ATOM 773 O O . GLY A 1 97 ? -15.883 -4.322 25.924 1.00 40.78 97 GLY A O 1
ATOM 774 N N . VAL A 1 98 ? -15.182 -2.701 24.537 1.00 43.72 98 VAL A N 1
ATOM 775 C CA . VAL A 1 98 ? -16.093 -3.070 23.446 1.00 43.72 98 VAL A CA 1
ATOM 776 C C . VAL A 1 98 ? -15.346 -3.902 22.405 1.00 43.72 98 VAL A C 1
ATOM 778 O O . VAL A 1 98 ? -14.536 -3.391 21.635 1.00 43.72 98 VAL A O 1
ATOM 781 N N . LEU A 1 99 ? -15.647 -5.203 22.362 1.00 45.56 99 LEU A N 1
ATOM 782 C CA . LEU A 1 99 ? -15.272 -6.071 21.246 1.00 45.56 99 LEU A CA 1
ATOM 783 C C . LEU A 1 99 ? -16.037 -5.609 20.003 1.00 45.56 99 LEU A C 1
ATOM 785 O O . LEU A 1 99 ? -17.258 -5.753 19.924 1.00 45.56 99 LEU A O 1
ATOM 789 N N . MET A 1 100 ? -15.325 -5.031 19.039 1.00 52.41 100 MET A N 1
ATOM 790 C CA . MET A 1 100 ? -15.920 -4.652 17.762 1.00 52.41 100 MET A CA 1
ATOM 791 C C . MET A 1 100 ? -16.228 -5.921 16.958 1.00 52.41 100 MET A C 1
ATOM 793 O O . MET A 1 100 ? -15.364 -6.798 16.869 1.00 52.41 100 MET A O 1
ATOM 797 N N . PRO A 1 101 ? -17.441 -6.060 16.390 1.00 47.47 101 PRO A N 1
ATOM 798 C CA . PRO A 1 101 ? -17.824 -7.270 15.679 1.00 47.47 101 PRO A CA 1
ATOM 799 C C . PRO A 1 101 ? -16.853 -7.499 14.521 1.00 47.47 101 PRO A C 1
ATOM 801 O O . PRO A 1 101 ? -16.660 -6.625 13.674 1.00 47.47 101 PRO A O 1
ATOM 804 N N . GLY A 1 102 ? -16.210 -8.669 14.526 1.00 44.28 102 GLY A N 1
ATOM 805 C CA . GLY A 1 102 ? -15.273 -9.070 13.487 1.00 44.28 102 GLY A CA 1
ATOM 806 C C . GLY A 1 102 ? -15.944 -8.987 12.121 1.00 44.28 102 GLY A C 1
ATOM 807 O O . GLY A 1 102 ? -17.010 -9.565 11.909 1.00 44.28 102 GLY A O 1
ATOM 808 N N . VAL A 1 103 ? -15.329 -8.248 11.199 1.00 41.12 103 VAL A N 1
ATOM 809 C CA . VAL A 1 103 ? -15.773 -8.211 9.806 1.00 41.12 103 VAL A CA 1
ATOM 810 C C . VAL A 1 103 ? -15.381 -9.542 9.173 1.00 41.12 103 VAL A C 1
ATOM 812 O O . VAL A 1 103 ? -14.257 -9.714 8.708 1.00 41.12 103 VAL A O 1
ATOM 815 N N . VAL A 1 104 ? -16.313 -10.492 9.214 1.00 35.81 104 VAL A N 1
ATOM 816 C CA . VAL A 1 104 ? -16.309 -11.666 8.346 1.00 35.81 104 VAL A CA 1
ATOM 817 C C . VAL A 1 104 ? -16.862 -11.206 7.001 1.00 35.81 104 VAL A C 1
ATOM 819 O O . VAL A 1 104 ? -18.058 -10.946 6.882 1.00 35.81 104 VAL A O 1
ATOM 822 N N . GLU A 1 105 ? -15.983 -11.076 6.015 1.00 30.86 105 GLU A N 1
ATOM 823 C CA . GLU A 1 105 ? -16.338 -11.172 4.596 1.00 30.86 105 GLU A CA 1
ATOM 824 C C . GLU A 1 105 ? -15.219 -11.908 3.858 1.00 30.86 105 GLU A C 1
ATOM 826 O O . GLU A 1 105 ? -14.041 -11.503 4.029 1.00 30.86 105 GLU A O 1
#

Sequence (105 aa):
MIKEDFLTQNALHEIDTYCPIGKTYRMLRTVIKFSRRMAAAVKLGVSVRKILEFSVLGNIARMKALPWDSYNGAIDAIEEKIDREFQSLFTEPDGSGVLMPGVVE

Secondary structure (DSSP, 8-state):
-IIIIII---TTSTTTT---HHHHHHHHHHHHHHHHHHHHHHHTT--HHHHHT-THHHHHHTGGGS-SSSHHHHHHHHHHHHHHHHHHHHHSPPTT---PPP---

Radius of gyration: 15.53 Å; chains: 1; bounding box: 34×24×44 Å

Foldseek 3Di:
DCVQQQVDFDCPDPQRVDADPVLSVLLVVLVVLLVVLLVVCVVLVDDPVLSVVQPLVVLSSCSSVDHRVPSPVSSVVSSVSSVVSSQVVQVDQDPVRDRRPDPDD

pLDDT: mean 87.61, std 17.29, range [30.86, 98.06]